Protein AF-A0AAW1T0Q8-F1 (afdb_monomer_lite)

Structure (mmCIF, N/CA/C/O backbone):
data_AF-A0AAW1T0Q8-F1
#
_entry.id   AF-A0AAW1T0Q8-F1
#
loop_
_atom_site.group_PDB
_atom_site.id
_atom_site.type_symbol
_atom_site.label_atom_id
_atom_site.label_alt_id
_atom_site.label_comp_id
_atom_site.label_asym_id
_atom_site.label_entity_id
_atom_site.label_seq_id
_atom_site.pdbx_PDB_ins_code
_atom_site.Cartn_x
_atom_site.Cartn_y
_atom_site.Cartn_z
_atom_site.occupancy
_atom_site.B_iso_or_equiv
_atom_site.auth_seq_id
_atom_site.auth_comp_id
_atom_site.auth_asym_id
_atom_site.auth_atom_id
_atom_site.pdbx_PDB_model_num
ATOM 1 N N . MET A 1 1 ? 5.506 -13.054 -18.658 1.00 41.44 1 MET A N 1
ATOM 2 C CA . MET A 1 1 ? 6.146 -13.106 -17.328 1.00 41.44 1 MET A CA 1
ATOM 3 C C . MET A 1 1 ? 6.647 -11.706 -17.011 1.00 41.44 1 MET A C 1
ATOM 5 O O . MET A 1 1 ? 7.479 -11.206 -17.755 1.00 41.44 1 MET A O 1
ATOM 9 N N . ALA A 1 2 ? 6.050 -11.010 -16.040 1.00 44.81 2 ALA A N 1
ATOM 10 C CA . ALA A 1 2 ? 6.467 -9.646 -15.707 1.00 44.81 2 ALA A CA 1
ATOM 11 C C . ALA A 1 2 ? 7.843 -9.712 -15.031 1.00 44.81 2 ALA A C 1
ATOM 13 O O . ALA A 1 2 ? 7.981 -10.401 -14.025 1.00 44.81 2 ALA A O 1
ATOM 14 N N . GLY A 1 3 ? 8.846 -9.066 -15.630 1.00 44.62 3 GLY A N 1
ATOM 15 C CA . GLY A 1 3 ? 10.228 -9.109 -15.163 1.00 44.62 3 GLY A CA 1
ATOM 16 C C . GLY A 1 3 ? 10.326 -8.711 -13.695 1.00 44.62 3 GLY A C 1
ATOM 17 O O . GLY A 1 3 ? 9.919 -7.613 -13.316 1.00 44.62 3 GLY A O 1
ATOM 18 N N . ALA A 1 4 ? 10.844 -9.621 -12.876 1.00 52.88 4 ALA A N 1
ATOM 19 C CA . ALA A 1 4 ? 11.351 -9.276 -11.563 1.00 52.88 4 ALA A CA 1
ATOM 20 C C . ALA A 1 4 ? 12.599 -8.414 -11.794 1.00 52.88 4 ALA A C 1
ATOM 22 O O . ALA A 1 4 ? 13.683 -8.936 -12.047 1.00 52.88 4 ALA A O 1
ATOM 23 N N . GLU A 1 5 ? 12.432 -7.090 -11.816 1.00 58.66 5 GLU A N 1
ATOM 24 C CA . GLU A 1 5 ? 13.576 -6.187 -11.707 1.00 58.66 5 GLU A CA 1
ATOM 25 C C . GLU A 1 5 ? 14.334 -6.540 -10.424 1.00 58.66 5 GLU A C 1
ATOM 27 O O . GLU A 1 5 ? 13.727 -6.792 -9.379 1.00 58.66 5 GLU A O 1
ATOM 32 N N . ALA A 1 6 ? 15.664 -6.570 -10.511 1.00 65.62 6 ALA A N 1
ATOM 33 C CA . ALA A 1 6 ? 16.511 -6.745 -9.345 1.00 65.62 6 ALA A CA 1
ATOM 34 C C . ALA A 1 6 ? 16.171 -5.652 -8.323 1.00 65.62 6 ALA A C 1
ATOM 36 O O . ALA A 1 6 ? 16.273 -4.454 -8.606 1.00 65.62 6 ALA A O 1
ATOM 37 N N . VAL A 1 7 ? 15.713 -6.072 -7.145 1.00 71.31 7 VAL A N 1
ATOM 38 C CA . VAL A 1 7 ? 15.325 -5.154 -6.078 1.00 71.31 7 VAL A CA 1
ATOM 39 C C . VAL A 1 7 ? 16.569 -4.389 -5.631 1.00 71.31 7 VAL A C 1
ATOM 41 O O . VAL A 1 7 ? 17.629 -4.979 -5.429 1.00 71.31 7 VAL A O 1
ATOM 44 N N . ASN A 1 8 ? 16.467 -3.065 -5.524 1.00 79.75 8 ASN A N 1
ATOM 45 C CA . ASN A 1 8 ? 17.615 -2.233 -5.176 1.00 79.75 8 ASN A CA 1
ATOM 46 C C . ASN A 1 8 ? 18.122 -2.603 -3.766 1.00 79.75 8 ASN A C 1
ATOM 48 O O . ASN A 1 8 ? 17.305 -2.620 -2.847 1.00 79.75 8 ASN A O 1
ATOM 52 N N . PRO A 1 9 ? 19.435 -2.802 -3.549 1.00 80.94 9 PRO A N 1
ATOM 53 C CA . PRO A 1 9 ? 19.995 -3.078 -2.221 1.00 80.94 9 PRO A CA 1
ATOM 54 C C . PRO A 1 9 ? 19.676 -2.019 -1.152 1.00 80.94 9 PRO A C 1
ATOM 56 O O . PRO A 1 9 ? 19.762 -2.298 0.036 1.00 80.94 9 PRO A O 1
ATOM 59 N N . LYS A 1 10 ? 19.308 -0.795 -1.559 1.00 83.69 10 LYS A N 1
ATOM 60 C CA . LYS A 1 10 ? 18.873 0.292 -0.664 1.00 83.69 10 LYS A CA 1
ATOM 61 C C . LYS A 1 10 ? 17.394 0.210 -0.256 1.00 83.69 10 LYS A C 1
ATOM 63 O O . LYS A 1 10 ? 16.943 1.039 0.527 1.00 83.69 10 LYS A O 1
ATOM 68 N N . ALA A 1 11 ? 16.621 -0.718 -0.820 1.00 84.06 11 ALA A N 1
ATOM 69 C CA . ALA A 1 11 ? 15.206 -0.887 -0.513 1.00 84.06 11 ALA A CA 1
ATOM 70 C C . ALA A 1 11 ? 15.045 -1.717 0.770 1.00 84.06 11 ALA A C 1
ATOM 72 O O . ALA A 1 11 ? 14.994 -2.943 0.722 1.00 84.06 11 ALA A O 1
ATOM 73 N N . TYR A 1 12 ? 14.969 -1.035 1.912 1.00 81.62 12 TYR A N 1
ATOM 74 C CA . TYR A 1 12 ? 14.740 -1.646 3.220 1.00 81.62 12 TYR A CA 1
ATOM 75 C C . TYR A 1 12 ? 13.681 -0.850 3.993 1.00 81.62 12 TYR A C 1
ATOM 77 O O . TYR A 1 12 ? 13.777 0.379 4.001 1.00 81.62 12 TYR A O 1
ATOM 85 N N . PRO A 1 13 ? 12.692 -1.498 4.635 1.00 90.44 13 PRO A N 1
ATOM 86 C CA . PRO A 1 13 ? 12.422 -2.939 4.649 1.00 90.44 13 PRO A CA 1
ATOM 87 C C . PRO A 1 13 ? 11.719 -3.400 3.361 1.00 90.44 13 PRO A C 1
ATOM 89 O O . PRO A 1 13 ? 10.918 -2.664 2.778 1.00 90.44 13 PRO A O 1
ATOM 92 N N . LEU A 1 14 ? 12.006 -4.624 2.912 1.00 88.00 14 LEU A N 1
ATOM 93 C CA . LEU A 1 14 ? 11.386 -5.227 1.729 1.00 88.00 14 LEU A CA 1
ATOM 94 C C . LEU A 1 14 ? 10.285 -6.208 2.148 1.00 88.00 14 LEU A C 1
ATOM 96 O O . LEU A 1 14 ? 10.521 -7.077 2.985 1.00 88.00 14 LEU A O 1
ATOM 100 N N . ALA A 1 15 ? 9.098 -6.092 1.552 1.00 88.88 15 ALA A N 1
ATOM 101 C CA . ALA A 1 15 ? 8.020 -7.051 1.771 1.00 88.88 15 ALA A CA 1
ATOM 102 C C . ALA A 1 15 ? 8.337 -8.404 1.114 1.00 88.88 15 ALA A C 1
ATOM 104 O O . ALA A 1 15 ? 8.807 -8.459 -0.026 1.00 88.88 15 ALA A O 1
ATOM 105 N N . ASP A 1 16 ? 8.012 -9.500 1.802 1.00 90.12 16 ASP A N 1
ATOM 106 C CA . ASP A 1 16 ? 8.027 -10.834 1.202 1.00 90.12 16 ASP A CA 1
ATOM 107 C C . ASP A 1 16 ? 6.923 -10.974 0.130 1.00 90.12 16 ASP A C 1
ATOM 109 O O . ASP A 1 16 ? 6.121 -10.063 -0.106 1.00 90.12 16 ASP A O 1
ATOM 113 N N . ALA A 1 17 ? 6.877 -12.111 -0.566 1.00 87.88 17 ALA A N 1
ATOM 114 C CA . ALA A 1 17 ? 5.910 -12.319 -1.644 1.00 87.88 17 ALA A CA 1
ATOM 115 C C . ALA A 1 17 ? 4.450 -12.306 -1.149 1.00 87.88 17 ALA A C 1
ATOM 117 O O . ALA A 1 17 ? 3.568 -11.806 -1.848 1.00 87.88 17 ALA A O 1
ATOM 118 N N . GLN A 1 18 ? 4.191 -12.838 0.050 1.00 90.00 18 GLN A N 1
ATOM 119 C CA . GLN A 1 18 ? 2.844 -12.916 0.619 1.00 90.00 18 GLN A CA 1
ATOM 120 C C . GLN A 1 18 ? 2.354 -11.535 1.058 1.00 90.00 18 GLN A C 1
ATOM 122 O O . GLN A 1 18 ? 1.303 -11.079 0.612 1.00 90.00 18 GLN A O 1
ATOM 127 N N . LEU A 1 19 ? 3.153 -10.829 1.857 1.00 90.25 19 LEU A N 1
ATOM 128 C CA . LEU A 1 19 ? 2.886 -9.471 2.302 1.00 90.25 19 LEU A CA 1
ATOM 129 C C . LEU A 1 19 ? 2.784 -8.516 1.115 1.00 90.25 19 LEU A C 1
ATOM 131 O O . LEU A 1 19 ? 1.883 -7.689 1.099 1.00 90.25 19 LEU A O 1
ATOM 135 N N . SER A 1 20 ? 3.636 -8.656 0.095 1.00 91.44 20 SER A N 1
ATOM 136 C CA . SER A 1 20 ? 3.542 -7.858 -1.135 1.00 91.44 20 SER A CA 1
ATOM 137 C C . SER A 1 20 ? 2.176 -7.994 -1.805 1.00 91.44 20 SER A C 1
ATOM 139 O O . SER A 1 20 ? 1.580 -6.987 -2.182 1.00 91.44 20 SER A O 1
ATOM 141 N N . ASN A 1 21 ? 1.650 -9.216 -1.931 1.00 91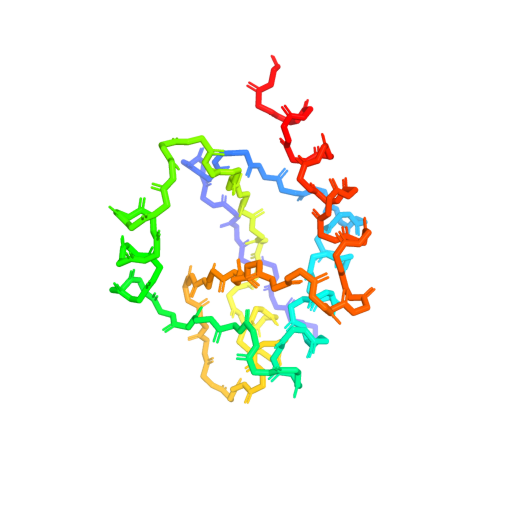.94 21 ASN A N 1
ATOM 142 C CA . ASN A 1 21 ? 0.326 -9.434 -2.513 1.00 91.94 21 ASN A CA 1
ATOM 143 C C . ASN A 1 21 ? -0.778 -8.817 -1.644 1.00 91.94 21 ASN A C 1
ATOM 145 O O . ASN A 1 21 ? -1.645 -8.124 -2.172 1.00 91.94 21 ASN A O 1
ATOM 149 N N . THR A 1 22 ? -0.700 -8.988 -0.323 1.00 92.50 22 THR A N 1
ATOM 150 C CA . THR A 1 22 ? -1.637 -8.376 0.633 1.00 92.50 22 THR A CA 1
ATOM 151 C C . THR A 1 22 ? -1.606 -6.846 0.570 1.00 92.50 22 THR A C 1
ATOM 153 O O . THR A 1 22 ? -2.653 -6.202 0.561 1.00 92.50 22 THR A O 1
ATOM 156 N N . ILE A 1 23 ? -0.415 -6.244 0.472 1.00 92.56 23 ILE A N 1
ATOM 157 C CA . ILE A 1 23 ? -0.234 -4.796 0.307 1.00 92.56 23 ILE A CA 1
ATOM 158 C C . ILE A 1 23 ? -0.913 -4.328 -0.983 1.00 92.56 23 ILE A C 1
ATOM 160 O O . ILE A 1 23 ? -1.665 -3.356 -0.962 1.00 92.56 23 ILE A O 1
ATOM 164 N N . LEU A 1 24 ? -0.661 -5.006 -2.106 1.00 93.19 24 LEU A N 1
ATOM 165 C CA . LEU A 1 24 ? -1.236 -4.633 -3.399 1.00 93.19 24 LEU A CA 1
ATOM 166 C C . LEU A 1 24 ? -2.766 -4.739 -3.403 1.00 93.19 24 LEU A C 1
ATOM 168 O O . LEU A 1 24 ? -3.425 -3.863 -3.960 1.00 93.19 24 LEU A O 1
ATOM 172 N N . ASP A 1 25 ? -3.328 -5.757 -2.753 1.00 93.31 25 ASP A N 1
ATOM 173 C CA . ASP A 1 25 ? -4.778 -5.921 -2.634 1.00 93.31 25 ASP A CA 1
ATOM 174 C C . ASP A 1 25 ? -5.416 -4.793 -1.804 1.00 93.31 25 ASP A C 1
ATOM 176 O O . ASP A 1 25 ? -6.354 -4.133 -2.255 1.00 93.31 25 ASP A O 1
ATOM 180 N N . ILE A 1 26 ? -4.837 -4.459 -0.645 1.00 91.94 26 ILE A N 1
ATOM 181 C CA . ILE A 1 26 ? -5.314 -3.340 0.184 1.00 91.94 26 ILE A CA 1
ATOM 182 C C . ILE A 1 26 ? -5.186 -2.006 -0.557 1.00 91.94 26 ILE A C 1
ATOM 184 O O . ILE A 1 26 ? -6.083 -1.170 -0.471 1.00 91.94 26 ILE A O 1
ATOM 188 N N . ILE A 1 27 ? -4.104 -1.786 -1.309 1.00 93.56 27 ILE A N 1
ATOM 189 C CA . ILE A 1 27 ? -3.931 -0.574 -2.126 1.00 93.56 27 ILE A CA 1
ATOM 190 C C . ILE A 1 27 ? -5.028 -0.479 -3.189 1.00 93.56 27 ILE A C 1
ATOM 192 O O . ILE A 1 27 ? -5.585 0.602 -3.394 1.00 93.56 27 ILE A O 1
ATOM 196 N N . GLN A 1 28 ? -5.370 -1.599 -3.825 1.00 93.00 28 GLN A N 1
ATOM 197 C CA . GLN A 1 28 ? -6.448 -1.663 -4.806 1.00 93.00 28 GLN A CA 1
ATOM 198 C C . GLN A 1 28 ? -7.807 -1.340 -4.190 1.00 93.00 28 GLN A C 1
ATOM 200 O O . GLN A 1 28 ? -8.575 -0.563 -4.766 1.00 93.00 28 GLN A O 1
ATOM 205 N N . GLN A 1 29 ? -8.088 -1.869 -3.002 1.00 92.25 29 GLN A N 1
ATOM 206 C CA . GLN A 1 29 ? -9.302 -1.538 -2.264 1.00 92.25 29 GLN A CA 1
ATOM 207 C C . GLN A 1 29 ? -9.303 -0.057 -1.854 1.00 92.25 29 GLN A C 1
ATOM 209 O O . GLN A 1 29 ? -10.249 0.669 -2.158 1.00 92.25 29 GLN A O 1
ATOM 214 N N . ALA A 1 30 ? -8.218 0.446 -1.260 1.00 91.81 30 ALA A N 1
ATOM 215 C CA . ALA A 1 30 ? -8.079 1.843 -0.848 1.00 91.81 30 ALA A CA 1
ATOM 216 C C . ALA A 1 30 ? -8.224 2.827 -2.022 1.00 91.81 30 ALA A C 1
ATOM 218 O O . ALA A 1 30 ? -8.780 3.915 -1.847 1.00 91.81 30 ALA A O 1
ATOM 219 N N . ALA A 1 31 ? -7.779 2.449 -3.225 1.00 91.25 31 ALA A N 1
ATOM 220 C CA . ALA A 1 31 ? -8.002 3.224 -4.441 1.00 91.25 31 ALA A CA 1
ATOM 221 C C . ALA A 1 31 ? -9.501 3.381 -4.751 1.00 91.25 31 ALA A C 1
ATOM 223 O O . ALA A 1 31 ? -9.940 4.489 -5.065 1.00 91.25 31 ALA A O 1
ATOM 224 N N . ASN A 1 32 ? -10.289 2.312 -4.598 1.00 90.44 32 ASN A N 1
ATOM 225 C CA . ASN A 1 32 ? -11.739 2.327 -4.818 1.00 90.44 32 ASN A CA 1
ATOM 226 C C . ASN A 1 32 ? -12.468 3.194 -3.778 1.00 90.44 32 ASN A C 1
ATOM 228 O O . ASN A 1 32 ? -13.366 3.957 -4.131 1.00 90.44 32 ASN A O 1
ATOM 232 N N . TYR A 1 33 ? -12.026 3.159 -2.516 1.00 88.88 33 TYR A N 1
ATOM 233 C CA . TYR A 1 33 ? -12.556 4.014 -1.443 1.00 88.88 33 TYR A CA 1
ATOM 234 C C . TYR A 1 33 ? -12.040 5.462 -1.485 1.00 88.88 33 TYR A C 1
ATOM 236 O O . TYR A 1 33 ? -12.378 6.260 -0.613 1.00 88.88 33 TYR A O 1
ATOM 244 N N . LYS A 1 34 ? -11.224 5.831 -2.485 1.00 88.50 34 LYS A N 1
ATOM 245 C CA . LYS A 1 34 ? -10.580 7.154 -2.603 1.00 88.50 34 LYS A CA 1
ATOM 246 C C . LYS A 1 34 ? -9.726 7.529 -1.379 1.00 88.50 34 LYS A C 1
ATOM 248 O O . LYS A 1 34 ? -9.541 8.706 -1.081 1.00 88.50 34 LYS A O 1
ATOM 253 N N . GLN A 1 35 ? -9.160 6.528 -0.707 1.00 89.50 35 GLN A N 1
ATOM 254 C CA . GLN A 1 35 ? -8.276 6.660 0.458 1.00 89.50 35 GLN A CA 1
ATOM 255 C C . GLN A 1 35 ? -6.794 6.477 0.099 1.00 89.50 35 GLN A C 1
ATOM 257 O O . GLN A 1 35 ? -5.979 6.094 0.937 1.00 89.50 35 GLN A O 1
ATOM 262 N N . LEU A 1 36 ? -6.436 6.712 -1.163 1.00 90.50 36 LEU A N 1
ATOM 263 C CA . LEU A 1 36 ? -5.087 6.511 -1.675 1.00 90.50 36 LEU A CA 1
ATOM 264 C C . LEU A 1 36 ? -4.559 7.794 -2.316 1.00 90.50 36 LEU A C 1
ATOM 266 O O . LEU A 1 36 ? -5.193 8.382 -3.194 1.00 90.50 36 LEU A O 1
ATOM 270 N N . ARG A 1 37 ? -3.353 8.188 -1.919 1.00 89.50 37 ARG A N 1
ATOM 271 C CA . ARG A 1 37 ? -2.571 9.282 -2.500 1.00 89.50 37 ARG A CA 1
ATOM 272 C C . ARG A 1 37 ? -1.442 8.673 -3.326 1.00 89.50 37 ARG A C 1
ATOM 274 O O . ARG A 1 37 ? -0.747 7.773 -2.865 1.00 89.50 37 ARG A O 1
ATOM 281 N N . LYS A 1 38 ? -1.282 9.125 -4.570 1.00 88.00 38 LYS A N 1
ATOM 282 C CA . LYS A 1 38 ? -0.376 8.515 -5.559 1.00 88.00 38 LYS A CA 1
ATOM 283 C C . LYS A 1 38 ? 0.749 9.494 -5.886 1.00 88.00 38 LYS A C 1
ATOM 285 O O . LYS A 1 38 ? 0.477 10.655 -6.182 1.00 88.00 38 LYS A O 1
ATOM 290 N N . GLY A 1 39 ? 1.988 9.012 -5.896 1.00 84.19 39 GLY A N 1
ATOM 291 C CA . GLY A 1 39 ? 3.174 9.792 -6.246 1.00 84.19 39 GLY A CA 1
ATOM 292 C C . GLY A 1 39 ? 3.935 10.351 -5.043 1.00 84.19 39 GLY A C 1
ATOM 293 O O . GLY A 1 39 ? 3.387 10.541 -3.958 1.00 84.19 39 GLY A O 1
ATOM 294 N N . ALA A 1 40 ? 5.221 10.641 -5.265 1.00 80.19 40 ALA A N 1
ATOM 295 C CA . ALA A 1 40 ? 6.163 11.036 -4.216 1.00 80.19 40 ALA A CA 1
ATOM 296 C C . ALA A 1 40 ? 5.737 12.305 -3.477 1.00 80.19 40 ALA A C 1
ATOM 298 O O . ALA A 1 40 ? 5.675 12.294 -2.254 1.00 80.19 40 ALA A O 1
ATOM 299 N N . ASN A 1 41 ? 5.350 13.355 -4.203 1.00 84.31 41 ASN A N 1
ATOM 300 C CA . ASN A 1 41 ? 4.971 14.631 -3.592 1.00 84.31 41 ASN A CA 1
ATOM 301 C C . ASN A 1 41 ? 3.736 14.505 -2.690 1.00 84.31 41 ASN A C 1
ATOM 303 O O . ASN A 1 41 ? 3.683 15.110 -1.622 1.00 84.31 41 ASN A O 1
ATOM 307 N N . GLU A 1 42 ? 2.744 13.711 -3.101 1.00 82.00 42 GLU A N 1
ATOM 308 C CA . GLU A 1 42 ? 1.538 13.491 -2.301 1.00 82.00 42 GLU A CA 1
ATOM 309 C C . GLU A 1 42 ? 1.833 12.613 -1.078 1.00 82.00 42 GLU A C 1
ATOM 311 O O . GLU A 1 42 ? 1.335 12.907 0.008 1.00 82.00 42 GLU A O 1
ATOM 316 N N . ALA A 1 43 ? 2.701 11.603 -1.223 1.00 80.75 43 ALA A N 1
ATOM 317 C CA . ALA A 1 43 ? 3.174 10.796 -0.102 1.00 80.75 43 ALA A CA 1
ATOM 318 C C . ALA A 1 43 ? 3.925 11.652 0.935 1.00 80.75 43 ALA A C 1
ATOM 320 O O . ALA A 1 43 ? 3.630 11.578 2.128 1.00 80.75 43 ALA A O 1
ATOM 321 N N . THR A 1 44 ? 4.823 12.540 0.500 1.00 79.56 44 THR A N 1
ATOM 322 C CA . THR A 1 44 ? 5.533 13.465 1.399 1.00 79.56 44 THR A CA 1
ATOM 323 C C . THR A 1 44 ? 4.573 14.409 2.120 1.00 79.56 44 THR A C 1
ATOM 325 O O . THR A 1 44 ? 4.717 14.626 3.319 1.00 79.56 44 THR A O 1
ATOM 328 N N . LYS A 1 45 ? 3.544 14.929 1.438 1.00 80.00 45 LYS A N 1
ATOM 329 C CA . LYS A 1 45 ? 2.523 15.767 2.090 1.00 80.00 4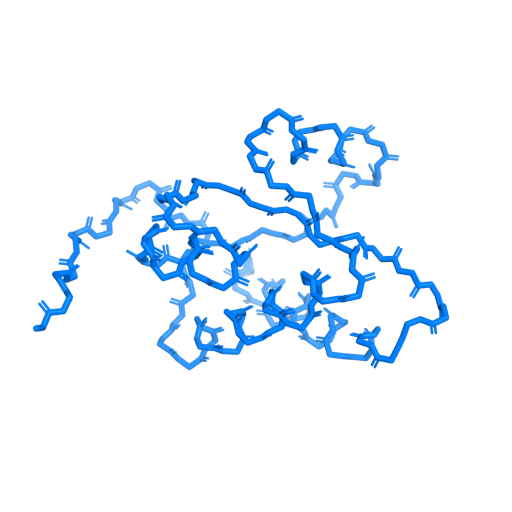5 LYS A CA 1
ATOM 330 C C . LYS A 1 45 ? 1.758 15.016 3.174 1.00 80.00 45 LYS A C 1
ATOM 332 O O . LYS A 1 45 ? 1.495 15.599 4.219 1.00 80.00 45 LYS A O 1
ATOM 337 N N . THR A 1 46 ? 1.396 13.751 2.939 1.00 75.44 46 THR A N 1
ATOM 338 C CA . THR A 1 46 ? 0.729 12.941 3.970 1.00 75.44 46 THR A CA 1
ATOM 339 C C . THR A 1 46 ? 1.641 12.675 5.160 1.00 75.44 46 THR A C 1
ATOM 341 O O . THR A 1 46 ? 1.204 12.827 6.291 1.00 75.44 46 THR A O 1
ATOM 344 N N . LEU A 1 47 ? 2.919 12.378 4.917 1.00 76.69 47 LEU A N 1
ATOM 345 C CA . LEU A 1 47 ? 3.901 12.139 5.978 1.00 76.69 47 LEU A CA 1
ATOM 346 C C . LEU A 1 47 ? 4.187 13.395 6.811 1.00 76.69 47 LEU A C 1
ATOM 348 O O . LEU A 1 47 ? 4.403 13.288 8.006 1.00 76.69 47 LEU A O 1
ATOM 352 N N . ASN A 1 48 ? 4.174 14.580 6.195 1.00 74.62 48 ASN A N 1
ATOM 353 C CA . ASN A 1 48 ? 4.376 15.843 6.910 1.00 74.62 48 ASN A CA 1
ATOM 354 C C . ASN A 1 48 ? 3.148 16.288 7.717 1.00 74.62 48 ASN A C 1
ATOM 356 O O . ASN A 1 48 ? 3.279 17.151 8.583 1.00 74.62 48 ASN A O 1
ATOM 360 N N . ARG A 1 49 ? 1.956 15.784 7.374 1.00 63.16 49 ARG A N 1
ATOM 361 C CA . ARG A 1 49 ? 0.693 16.150 8.027 1.00 63.16 49 ARG A CA 1
ATOM 362 C C . ARG A 1 49 ? 0.334 15.202 9.172 1.00 63.16 49 ARG A C 1
ATOM 364 O O . ARG A 1 49 ? -0.298 15.643 10.123 1.00 63.16 49 ARG A O 1
ATOM 371 N N . GLU A 1 50 ? 0.737 13.941 9.058 1.00 61.56 50 GLU A N 1
ATOM 372 C CA . GLU A 1 50 ? 0.569 12.900 10.072 1.00 61.56 50 GLU A CA 1
ATOM 373 C C . GLU A 1 50 ? 1.819 12.801 10.975 1.00 61.56 50 GLU A C 1
ATOM 375 O O . GLU A 1 50 ? 2.859 13.401 10.702 1.00 61.56 50 GLU A O 1
ATOM 380 N N . ASP A 1 51 ? 1.726 12.042 12.067 1.00 60.12 51 ASP A N 1
ATOM 381 C CA . ASP A 1 51 ? 2.839 11.783 12.988 1.00 60.12 51 ASP A CA 1
ATOM 382 C C . ASP A 1 51 ? 4.060 11.152 12.296 1.00 60.12 51 ASP A C 1
ATOM 384 O O . ASP A 1 51 ? 3.925 10.350 11.375 1.00 60.12 51 ASP A O 1
ATOM 388 N N . LYS A 1 52 ? 5.273 11.411 12.808 1.00 62.12 52 LYS A N 1
ATOM 389 C CA . LYS A 1 52 ? 6.547 10.903 12.243 1.00 62.12 52 LYS A CA 1
ATOM 390 C C . LYS A 1 52 ? 6.696 9.370 12.259 1.00 62.12 52 LYS A C 1
ATOM 392 O O . LYS A 1 52 ? 7.704 8.857 11.782 1.00 62.12 52 LYS A O 1
ATOM 397 N N . ASN A 1 53 ? 5.719 8.642 12.795 1.00 73.06 53 ASN A N 1
ATOM 398 C CA . ASN A 1 53 ? 5.726 7.189 12.938 1.00 73.06 53 ASN A CA 1
ATOM 399 C C . ASN A 1 53 ? 4.778 6.503 11.933 1.00 73.06 53 ASN A C 1
ATOM 401 O O . ASN A 1 53 ? 3.897 5.715 12.300 1.00 73.06 53 ASN A O 1
ATOM 405 N N . VAL A 1 54 ? 4.916 6.862 10.652 1.00 82.88 54 VAL A N 1
ATOM 406 C CA . VAL A 1 54 ? 4.203 6.194 9.558 1.00 82.88 54 VAL A CA 1
ATOM 407 C C . VAL A 1 54 ? 5.046 5.013 9.066 1.00 82.88 54 VAL A C 1
ATOM 409 O O . VAL A 1 54 ? 6.163 5.227 8.589 1.00 82.88 54 VAL A O 1
ATOM 412 N N . PRO A 1 55 ? 4.534 3.772 9.147 1.00 87.25 55 PRO A N 1
ATOM 413 C CA . PRO A 1 55 ? 5.242 2.603 8.641 1.00 87.25 55 PRO A CA 1
ATOM 414 C C . PRO A 1 55 ? 5.408 2.697 7.121 1.00 87.25 55 PRO A C 1
ATOM 416 O O . PRO A 1 55 ? 4.494 3.111 6.403 1.00 87.25 55 PRO A O 1
ATOM 419 N N . TYR A 1 56 ? 6.561 2.268 6.618 1.00 89.06 56 TYR A N 1
ATOM 420 C CA . TYR A 1 56 ? 6.842 2.197 5.189 1.00 89.06 56 TYR A CA 1
ATOM 421 C C . TYR A 1 56 ? 7.468 0.849 4.844 1.00 89.06 56 TYR A C 1
ATOM 423 O O . TYR A 1 56 ? 8.145 0.231 5.661 1.00 89.06 56 TYR A O 1
ATOM 431 N N . VAL A 1 57 ? 7.226 0.390 3.620 1.00 91.50 57 VAL A N 1
ATOM 432 C CA . VAL A 1 57 ? 7.750 -0.876 3.110 1.00 91.50 57 VAL A CA 1
ATOM 433 C C . VAL A 1 57 ? 7.933 -0.781 1.603 1.00 91.50 57 VAL A C 1
ATOM 435 O O . VAL A 1 57 ? 7.160 -0.115 0.909 1.00 91.50 57 VAL A O 1
ATOM 438 N N . PHE A 1 58 ? 8.965 -1.440 1.091 1.00 90.94 58 PHE A N 1
ATOM 439 C CA . PHE A 1 58 ? 9.218 -1.539 -0.338 1.00 90.94 58 PHE A CA 1
ATOM 440 C C . PHE A 1 58 ? 8.544 -2.782 -0.922 1.00 90.94 58 PHE A C 1
ATOM 442 O O . PHE A 1 58 ? 8.523 -3.849 -0.312 1.00 90.94 58 PHE A O 1
ATOM 449 N N . VAL A 1 59 ? 8.021 -2.634 -2.137 1.00 89.69 59 VAL A N 1
ATOM 450 C CA . VAL A 1 59 ? 7.458 -3.719 -2.953 1.00 89.69 59 VAL A CA 1
ATOM 451 C C . VAL A 1 59 ? 8.338 -3.896 -4.194 1.00 89.69 59 VAL A C 1
ATOM 453 O O . VAL A 1 59 ? 8.782 -2.898 -4.769 1.00 89.69 59 VAL A O 1
ATOM 456 N N . PRO A 1 60 ? 8.581 -5.133 -4.660 1.00 87.25 60 PRO A N 1
ATOM 457 C CA . PRO A 1 60 ? 9.565 -5.403 -5.709 1.00 87.25 60 PRO A CA 1
ATOM 458 C C . PRO A 1 60 ? 9.152 -4.917 -7.111 1.00 87.25 60 PRO A C 1
ATOM 460 O O . PRO A 1 60 ? 9.993 -4.867 -8.002 1.00 87.25 60 PRO A O 1
ATOM 463 N N . SER A 1 61 ? 7.884 -4.546 -7.347 1.00 88.38 61 SER A N 1
ATOM 464 C CA . SER A 1 61 ? 7.397 -4.166 -8.684 1.00 88.38 61 SER A CA 1
ATOM 465 C C . SER A 1 61 ? 6.610 -2.853 -8.710 1.00 88.38 61 SER A C 1
ATOM 467 O O . SER A 1 61 ? 5.471 -2.771 -8.244 1.00 88.38 61 SER A O 1
ATOM 469 N N . LYS A 1 62 ? 7.174 -1.843 -9.388 1.00 87.94 62 LYS A N 1
ATOM 470 C CA . LYS A 1 62 ? 6.524 -0.542 -9.662 1.00 87.94 62 LYS A CA 1
ATOM 471 C C . LYS A 1 62 ? 5.315 -0.669 -10.595 1.00 87.94 62 LYS A C 1
ATOM 473 O O . LYS A 1 62 ? 4.353 0.092 -10.495 1.00 87.94 62 LYS A O 1
ATOM 478 N N . ALA A 1 63 ? 5.361 -1.630 -11.520 1.00 88.75 63 ALA A N 1
ATOM 479 C 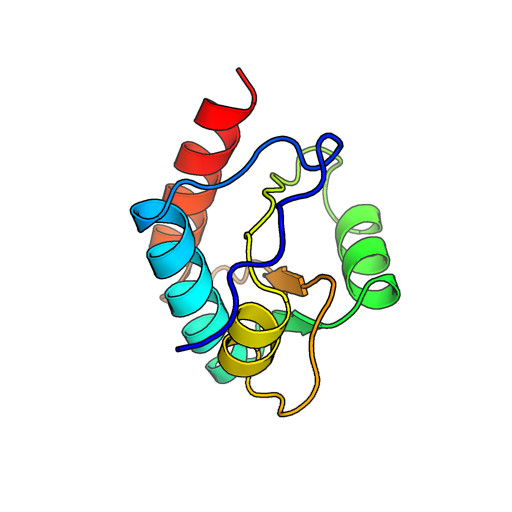CA . ALA A 1 63 ? 4.267 -1.896 -12.449 1.00 88.75 63 ALA A CA 1
ATOM 480 C C . ALA A 1 63 ? 3.066 -2.530 -11.733 1.00 88.75 63 ALA A C 1
ATOM 482 O O . ALA A 1 63 ? 1.927 -2.150 -11.998 1.00 88.75 63 ALA A O 1
ATOM 483 N N . ALA A 1 64 ? 3.313 -3.467 -10.808 1.00 90.44 64 ALA A N 1
ATOM 484 C CA . ALA A 1 64 ? 2.257 -4.039 -9.977 1.00 90.44 64 ALA A CA 1
ATOM 485 C C . ALA A 1 64 ? 1.619 -2.976 -9.076 1.00 90.44 64 ALA A C 1
ATOM 487 O O . ALA A 1 64 ? 0.394 -2.896 -9.011 1.00 90.44 64 ALA A O 1
ATOM 488 N N . LEU A 1 65 ? 2.441 -2.104 -8.482 1.00 90.69 65 LEU A N 1
ATOM 489 C CA . LEU A 1 65 ? 1.959 -0.982 -7.682 1.00 90.69 65 LEU A CA 1
ATOM 490 C C . LEU A 1 65 ? 1.080 -0.023 -8.498 1.00 90.69 65 LEU A C 1
ATOM 492 O O . LEU A 1 65 ? 0.011 0.367 -8.036 1.00 90.69 65 LEU A O 1
ATOM 496 N N . GLY A 1 66 ? 1.481 0.315 -9.729 1.00 92.12 66 GLY A N 1
ATOM 497 C CA . GLY A 1 66 ? 0.672 1.143 -10.630 1.00 92.12 66 GLY A CA 1
ATOM 498 C C . GLY A 1 66 ? -0.702 0.535 -10.915 1.00 92.12 66 GLY A C 1
ATOM 499 O O . GLY A 1 66 ? -1.720 1.208 -10.744 1.00 92.12 66 GLY A O 1
ATOM 500 N N . ARG A 1 67 ? -0.742 -0.762 -11.245 1.00 91.88 67 ARG A N 1
ATOM 501 C CA . ARG A 1 67 ? -2.005 -1.483 -11.462 1.00 91.88 67 ARG A CA 1
ATOM 502 C C . ARG A 1 67 ? -2.898 -1.467 -10.222 1.00 91.88 67 ARG A C 1
ATOM 504 O O . ARG A 1 67 ? -4.054 -1.091 -10.356 1.00 91.88 67 ARG A O 1
ATOM 511 N N . ALA A 1 68 ? -2.349 -1.771 -9.042 1.00 91.75 68 ALA A N 1
ATOM 512 C CA . ALA A 1 68 ? -3.079 -1.717 -7.771 1.00 91.75 68 ALA A CA 1
ATOM 513 C C . ALA A 1 68 ? -3.600 -0.305 -7.456 1.00 91.75 68 ALA A C 1
ATOM 515 O O . ALA A 1 68 ? -4.693 -0.122 -6.944 1.00 91.75 68 ALA A O 1
ATOM 516 N N . CYS A 1 69 ? -2.858 0.739 -7.824 1.00 92.06 69 CYS A N 1
ATOM 517 C CA . CYS A 1 69 ? -3.319 2.120 -7.691 1.00 92.06 69 CYS A CA 1
ATOM 518 C C . CYS A 1 69 ? -4.426 2.501 -8.702 1.00 92.06 69 CYS A C 1
ATOM 520 O O . CYS A 1 69 ? -4.869 3.658 -8.706 1.00 92.06 69 CYS A O 1
ATOM 522 N N . GLY A 1 70 ? -4.840 1.590 -9.590 1.00 90.25 70 GLY A N 1
ATOM 523 C CA . GLY A 1 70 ? -5.796 1.845 -10.665 1.00 90.25 70 GLY A CA 1
ATOM 524 C C . GLY A 1 70 ? -5.242 2.747 -11.770 1.00 90.25 70 GLY A C 1
ATOM 525 O O . GLY A 1 70 ? -5.990 3.533 -12.347 1.00 90.25 70 GLY A O 1
ATOM 526 N N . VAL A 1 71 ? -3.928 2.714 -12.027 1.00 89.50 71 VAL A N 1
ATOM 527 C CA . VAL A 1 71 ? -3.286 3.523 -13.074 1.00 89.50 71 VAL A CA 1
ATOM 528 C C . VAL A 1 71 ? -2.483 2.661 -14.048 1.00 89.50 71 VAL A C 1
ATOM 530 O O . VAL A 1 71 ? -1.804 1.712 -13.669 1.00 89.50 71 VAL A O 1
ATOM 533 N N . ALA A 1 72 ? -2.531 3.017 -15.334 1.00 85.75 72 ALA A N 1
ATOM 534 C CA . ALA A 1 72 ? -1.799 2.298 -16.381 1.00 85.75 72 ALA A CA 1
ATOM 535 C C . ALA A 1 72 ? -0.281 2.567 -16.355 1.00 85.75 72 ALA A C 1
ATOM 537 O O . ALA A 1 72 ? 0.500 1.800 -16.912 1.00 85.75 72 ALA A O 1
ATOM 538 N N . ARG A 1 73 ? 0.146 3.668 -15.722 1.00 87.31 73 ARG A N 1
ATOM 539 C CA . ARG A 1 73 ? 1.558 4.058 -15.614 1.00 87.31 73 ARG A CA 1
ATOM 540 C C . ARG A 1 73 ? 2.185 3.475 -14.338 1.00 87.31 73 ARG A C 1
ATOM 542 O O . ARG A 1 73 ? 1.489 3.375 -13.329 1.00 87.31 73 ARG A O 1
ATOM 549 N N . PRO A 1 74 ? 3.488 3.137 -14.340 1.00 87.19 74 PRO A N 1
ATOM 550 C CA . PRO A 1 74 ? 4.190 2.729 -13.127 1.00 87.19 74 PRO A CA 1
ATOM 551 C C . PRO A 1 74 ? 4.109 3.802 -12.036 1.00 87.19 74 PRO A C 1
ATOM 553 O O . PRO A 1 74 ? 4.240 4.995 -12.317 1.00 87.19 74 PRO A O 1
ATOM 556 N N . VAL A 1 75 ? 3.930 3.371 -10.789 1.00 89.31 75 VAL A N 1
ATOM 557 C CA . VAL A 1 75 ? 3.912 4.248 -9.611 1.00 89.31 75 VAL A CA 1
ATOM 558 C C . VAL A 1 75 ? 5.139 3.942 -8.762 1.00 89.31 75 VAL A C 1
ATOM 560 O O . VAL A 1 75 ? 5.497 2.780 -8.584 1.00 89.31 75 VAL A O 1
ATOM 563 N N . ILE A 1 76 ? 5.800 4.989 -8.264 1.00 87.81 76 ILE A N 1
ATOM 564 C CA . ILE A 1 76 ? 7.006 4.867 -7.427 1.00 87.81 76 ILE A CA 1
ATOM 565 C C . ILE A 1 76 ? 6.704 4.892 -5.928 1.00 87.81 76 ILE A C 1
ATOM 567 O O . ILE A 1 76 ? 7.486 4.373 -5.142 1.00 87.81 76 ILE A O 1
ATOM 571 N N . SER A 1 77 ? 5.587 5.501 -5.532 1.00 88.00 77 SER A N 1
ATOM 572 C CA . SER A 1 77 ? 5.148 5.576 -4.145 1.00 88.00 77 SER A CA 1
ATOM 573 C C . SER A 1 77 ? 3.659 5.889 -4.067 1.00 88.00 77 SER A C 1
AT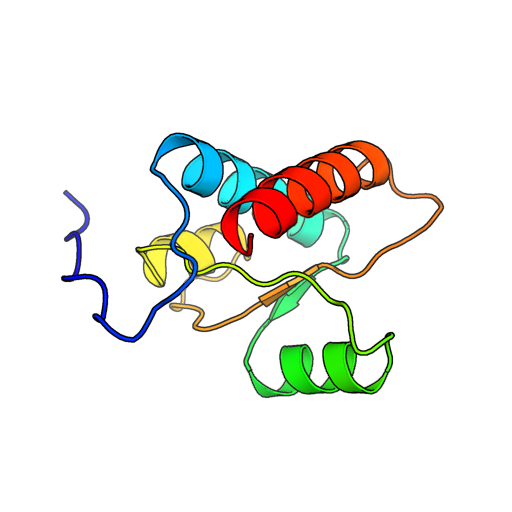OM 575 O O . SER A 1 77 ? 3.084 6.557 -4.935 1.00 88.00 77 SER A O 1
ATOM 577 N N . CYS A 1 78 ? 3.038 5.407 -3.004 1.00 91.25 78 CYS A N 1
ATOM 578 C CA . CYS A 1 78 ? 1.668 5.716 -2.645 1.00 91.25 78 CYS A CA 1
ATOM 579 C C . CYS A 1 78 ? 1.556 5.780 -1.123 1.00 91.25 78 CYS A C 1
ATOM 581 O O . CYS A 1 78 ? 2.313 5.112 -0.421 1.00 91.25 78 CYS A O 1
A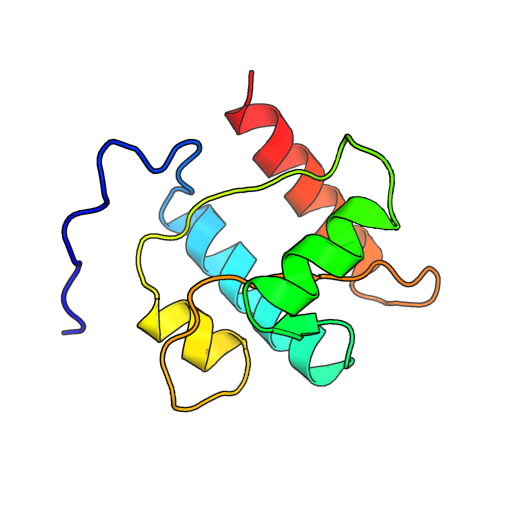TOM 583 N N . SER A 1 79 ? 0.602 6.553 -0.621 1.00 90.12 79 SER A N 1
ATOM 584 C CA . SER A 1 79 ? 0.239 6.554 0.792 1.00 90.12 79 SER A CA 1
ATOM 585 C C . SER A 1 79 ? -1.248 6.272 0.952 1.00 90.12 79 SER A C 1
ATOM 587 O O . SER A 1 79 ? -2.093 6.819 0.237 1.00 90.12 79 SER A O 1
ATOM 589 N N . VAL A 1 80 ? -1.561 5.369 1.877 1.00 89.50 80 VAL A N 1
ATOM 590 C CA . VAL A 1 80 ? -2.935 5.055 2.269 1.00 89.50 80 VAL A CA 1
ATOM 591 C C . VAL A 1 80 ? -3.304 5.985 3.416 1.00 89.50 80 VAL A C 1
ATOM 593 O O . VAL A 1 80 ? -2.623 6.013 4.437 1.00 89.50 80 VAL A O 1
ATOM 596 N N . THR A 1 81 ? -4.366 6.766 3.243 1.00 86.50 81 THR A N 1
ATOM 597 C CA . THR A 1 81 ? -4.874 7.661 4.288 1.00 86.50 81 THR A CA 1
ATOM 598 C C . THR A 1 81 ? -5.847 6.914 5.189 1.00 86.50 81 THR A C 1
ATOM 600 O O . THR A 1 81 ? -6.759 6.232 4.705 1.00 86.50 81 THR A O 1
ATOM 603 N N . THR A 1 82 ? -5.699 7.081 6.497 1.00 80.31 82 THR A N 1
ATOM 604 C CA . THR A 1 82 ? -6.624 6.537 7.490 1.00 80.31 82 THR A CA 1
ATOM 605 C C . THR A 1 82 ? -7.957 7.288 7.438 1.00 80.31 82 THR A C 1
ATOM 607 O O . THR A 1 82 ? -8.018 8.501 7.257 1.00 80.31 82 THR A O 1
ATOM 610 N N . ASN A 1 83 ? -9.057 6.548 7.550 1.00 83.81 83 ASN A N 1
ATOM 611 C CA . ASN A 1 83 ? -10.398 7.099 7.726 1.00 83.81 83 ASN A CA 1
ATOM 612 C C . ASN A 1 83 ? -11.097 6.237 8.775 1.00 83.81 83 ASN A C 1
ATOM 614 O O . ASN A 1 83 ? -11.164 5.016 8.621 1.00 83.81 83 ASN A O 1
ATOM 618 N N . GLU A 1 84 ? -11.585 6.856 9.847 1.00 78.19 84 GLU A N 1
ATOM 619 C CA . GLU A 1 84 ? -12.143 6.146 10.998 1.00 78.19 84 GLU A CA 1
ATOM 620 C C . GLU A 1 84 ? -13.423 5.372 10.678 1.00 78.19 84 GLU A C 1
ATOM 622 O O . GLU A 1 84 ? -13.666 4.343 11.303 1.00 78.19 84 GLU A O 1
ATOM 627 N N . GLY A 1 85 ? -14.186 5.811 9.672 1.00 82.25 85 GLY A N 1
ATOM 628 C CA . GLY A 1 85 ? -15.388 5.121 9.194 1.00 82.25 85 GLY A CA 1
ATOM 629 C C . GLY A 1 85 ? -15.134 4.070 8.107 1.00 82.25 85 GLY A C 1
ATOM 630 O O . GLY A 1 85 ? -16.089 3.522 7.561 1.00 82.25 85 GLY A O 1
ATOM 631 N N . SER A 1 86 ? -13.875 3.809 7.735 1.00 86.31 86 SER A N 1
ATOM 632 C CA . SER A 1 86 ? -13.560 2.871 6.652 1.00 86.31 86 SER A CA 1
ATOM 633 C C . SER A 1 86 ? -13.554 1.418 7.119 1.00 86.31 86 SER A C 1
ATOM 635 O O . SER A 1 86 ? -12.924 1.074 8.119 1.00 86.31 86 SER A O 1
ATOM 637 N N . GLN A 1 87 ? -14.163 0.540 6.318 1.00 85.62 87 GLN A N 1
ATOM 638 C CA . GLN A 1 87 ? -14.115 -0.914 6.514 1.00 85.62 87 GLN A CA 1
ATOM 639 C C . GLN A 1 87 ? -12.689 -1.480 6.376 1.00 85.62 87 GLN A C 1
ATOM 641 O O . GLN A 1 87 ? -12.394 -2.549 6.904 1.00 85.62 87 GLN A O 1
ATOM 646 N N . LEU A 1 88 ? -11.773 -0.737 5.740 1.00 88.00 88 LEU A N 1
ATOM 647 C CA . LEU A 1 88 ? -10.369 -1.126 5.583 1.00 88.00 88 LEU A CA 1
ATOM 648 C C . LEU A 1 88 ? -9.518 -0.872 6.831 1.00 88.00 88 LEU A C 1
ATOM 650 O O . LEU A 1 88 ? -8.361 -1.286 6.874 1.00 88.00 88 LEU A O 1
ATOM 654 N N . LYS A 1 89 ? -10.051 -0.195 7.856 1.00 87.81 89 LYS A N 1
ATOM 655 C CA . LYS A 1 89 ? -9.288 0.196 9.052 1.00 87.81 89 LYS A CA 1
ATOM 656 C C . LYS A 1 89 ? -8.601 -0.999 9.715 1.00 87.81 89 LYS A C 1
ATOM 658 O O . LYS A 1 89 ? -7.405 -0.928 9.986 1.00 87.81 89 LYS A O 1
ATOM 663 N N . SER A 1 90 ? -9.324 -2.098 9.928 1.00 90.62 90 SER A N 1
ATOM 664 C CA . SER A 1 90 ? -8.780 -3.303 10.567 1.00 90.62 90 SER A CA 1
ATOM 665 C C . SER A 1 90 ? -7.652 -3.931 9.746 1.00 90.62 90 SER A C 1
ATOM 667 O O . SER A 1 90 ? -6.620 -4.298 10.304 1.00 90.62 90 SER A O 1
ATOM 669 N N . GLN A 1 91 ? -7.806 -3.991 8.421 1.00 90.19 91 GLN A N 1
ATOM 670 C CA . GLN A 1 91 ? -6.779 -4.520 7.519 1.00 90.19 91 GLN A CA 1
ATOM 671 C C . GLN A 1 91 ? -5.539 -3.619 7.486 1.00 90.19 91 GLN A C 1
ATOM 673 O O . GLN A 1 91 ? -4.418 -4.109 7.586 1.00 90.19 91 GLN A O 1
ATOM 678 N N . ILE A 1 92 ? -5.725 -2.296 7.416 1.00 89.38 92 ILE A N 1
ATOM 679 C CA . ILE A 1 92 ? -4.626 -1.320 7.443 1.00 89.38 92 ILE A CA 1
ATOM 680 C C . ILE A 1 92 ? -3.865 -1.400 8.774 1.00 89.38 92 ILE A C 1
ATOM 682 O O . ILE A 1 92 ? -2.638 -1.341 8.780 1.00 89.38 92 ILE A O 1
ATOM 686 N N . GLN A 1 93 ?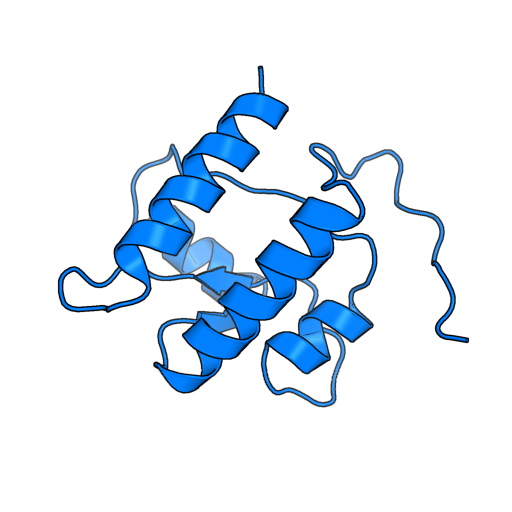 -4.564 -1.577 9.899 1.00 89.31 93 GLN A N 1
ATOM 687 C CA . GLN A 1 93 ? -3.930 -1.752 11.209 1.00 89.31 93 GLN A CA 1
ATOM 688 C C . GLN A 1 93 ? -3.118 -3.050 11.293 1.00 89.31 93 GLN A C 1
ATOM 690 O O . GLN A 1 93 ? -1.985 -3.027 11.769 1.00 89.31 93 GLN A O 1
ATOM 695 N N . GLN A 1 94 ? -3.651 -4.167 10.790 1.00 90.50 94 GLN A N 1
ATOM 696 C CA . GLN A 1 94 ? -2.909 -5.430 10.715 1.00 90.50 94 GLN A CA 1
ATOM 697 C C . GLN A 1 94 ? -1.657 -5.299 9.839 1.00 90.50 94 GLN A C 1
ATOM 699 O O . GLN A 1 94 ? -0.584 -5.768 10.219 1.00 90.50 94 GLN A O 1
ATOM 704 N N . LEU A 1 95 ? -1.778 -4.610 8.701 1.00 90.19 95 LEU A N 1
ATOM 705 C CA . LEU A 1 95 ? -0.664 -4.342 7.798 1.00 90.19 95 LEU A CA 1
ATOM 706 C C . LEU A 1 95 ? 0.408 -3.475 8.467 1.00 90.19 95 LEU A C 1
ATOM 708 O O . LEU A 1 95 ? 1.592 -3.776 8.364 1.00 90.19 95 LEU A O 1
ATOM 712 N N . LYS A 1 96 ? -0.008 -2.432 9.195 1.00 88.31 96 LYS A N 1
ATOM 713 C CA . LYS A 1 96 ? 0.889 -1.573 9.975 1.00 88.31 96 LYS A CA 1
ATOM 714 C C . LYS A 1 96 ? 1.706 -2.396 10.972 1.00 88.31 96 LYS A C 1
ATOM 716 O O . LYS A 1 96 ? 2.926 -2.290 10.961 1.00 88.31 96 LYS A O 1
ATOM 721 N N . ILE A 1 97 ? 1.060 -3.275 11.739 1.00 90.25 97 ILE A N 1
ATOM 722 C CA . ILE A 1 97 ? 1.741 -4.154 12.703 1.00 90.25 97 ILE A CA 1
ATOM 723 C C . ILE A 1 97 ? 2.725 -5.099 11.995 1.00 90.25 97 ILE A C 1
ATOM 725 O O . ILE A 1 97 ? 3.828 -5.327 12.486 1.00 90.25 97 ILE A O 1
ATOM 729 N N . ALA A 1 98 ? 2.348 -5.661 10.842 1.00 90.06 98 ALA A N 1
ATOM 730 C CA . ALA A 1 98 ? 3.230 -6.536 10.069 1.00 90.06 98 ALA A CA 1
ATOM 731 C C . ALA A 1 98 ? 4.467 -5.795 9.531 1.00 90.06 98 ALA A C 1
ATOM 733 O O . ALA A 1 98 ? 5.564 -6.345 9.557 1.00 90.06 98 ALA A O 1
ATOM 734 N N . ILE A 1 99 ? 4.304 -4.545 9.087 1.00 89.69 99 ILE A N 1
ATOM 735 C CA . ILE A 1 99 ? 5.406 -3.705 8.600 1.00 89.69 99 ILE A CA 1
ATOM 736 C C . ILE A 1 99 ? 6.309 -3.247 9.751 1.00 89.69 99 ILE A C 1
ATOM 738 O O . ILE A 1 99 ? 7.526 -3.275 9.614 1.00 89.69 99 ILE A O 1
ATOM 742 N N . GLU A 1 100 ? 5.749 -2.874 10.900 1.00 88.25 100 GLU A N 1
ATOM 743 C CA . GLU A 1 100 ? 6.536 -2.503 12.085 1.00 88.25 100 GLU A CA 1
ATOM 744 C C . GLU A 1 100 ? 7.417 -3.662 12.570 1.00 88.25 100 GLU A C 1
ATOM 746 O O . GLU A 1 100 ? 8.567 -3.444 12.942 1.00 88.25 100 GLU A O 1
ATOM 751 N N . LYS A 1 101 ? 6.929 -4.905 12.476 1.00 86.25 101 LYS A N 1
ATOM 752 C CA . LYS A 1 101 ? 7.726 -6.108 12.772 1.00 86.25 101 LYS A CA 1
ATOM 753 C C . LYS A 1 101 ? 8.902 -6.331 11.817 1.00 86.25 101 LYS A C 1
ATOM 755 O O . LYS A 1 101 ? 9.815 -7.053 12.186 1.00 86.25 101 LYS A O 1
ATOM 760 N N . LEU A 1 102 ? 8.879 -5.756 10.612 1.00 83.88 102 LEU A N 1
ATOM 761 C CA . LEU A 1 102 ? 9.993 -5.819 9.654 1.00 83.88 102 LEU A CA 1
ATOM 762 C C . LEU A 1 102 ? 11.061 -4.744 9.915 1.00 83.88 102 LEU A C 1
ATOM 764 O O . LEU A 1 102 ? 12.134 -4.794 9.319 1.00 83.88 102 LEU A O 1
ATOM 768 N N . LEU A 1 103 ? 10.749 -3.743 10.743 1.00 76.69 103 LEU A N 1
ATOM 769 C CA . LEU A 1 103 ? 11.640 -2.629 11.081 1.00 76.69 103 LEU A CA 1
ATOM 770 C C . LEU A 1 103 ? 12.419 -2.850 12.391 1.00 76.69 103 LEU A C 1
ATOM 772 O O . LEU A 1 103 ? 13.310 -2.053 12.685 1.00 76.69 103 LEU A O 1
ATOM 776 N N . ILE A 1 104 ? 12.078 -3.896 13.152 1.00 73.56 104 ILE A N 1
ATOM 777 C CA . ILE A 1 104 ? 12.768 -4.365 14.369 1.00 73.56 104 ILE A CA 1
ATOM 778 C C . ILE A 1 104 ? 13.776 -5.447 13.989 1.00 73.56 104 ILE A C 1
ATOM 780 O O . ILE A 1 104 ? 14.907 -5.385 14.519 1.00 73.56 104 ILE A O 1
#

Organism: NCBI:txid2026836

pLDDT: mean 84.05, std 10.82, range [41.44, 93.56]

InterPro domains:
  IPR002415 H/ACA ribonucleoprotein complex, subunit Nhp2-like [PR00883] (9-22)
  IPR002415 H/ACA ribonucleoprotein complex, subunit Nhp2-like [PR00883] (22-37)
  IPR002415 H/ACA ribonucleoprotein complex, subunit Nhp2-like [PR00883] (39-49)
  IPR004038 Ribosomal protein eL8/eL30/eS12/Gadd45 [PF01248] (51-87)
  IPR029064 Ribosomal protein eL30-like superfamily [G3DSA:3.30.1330.30] (2-50)
  IPR029064 Ribosomal protein eL30-like superfamily [G3DSA:3.30.1330.30] (51-104)
  IPR029064 Ribosomal protein eL30-like superfamily [SSF55315] (7-98)
  IPR050257 Large ribosomal subunit protein eL8/uL1-like [PTHR23105] (51-101)

Secondary structure (DSSP, 8-state):
----PPPPTT--SBP-HHHHHHHHHHHHHHHHTT-EEESHHHHHHHHHHS-S-----B-S-HHHHHHHTT-SS--S-EEEPP-TT-TTHHHHHHHHHHHHTT--

Radius of gyration: 13.19 Å; chains: 1; bounding box: 35×29×32 Å

Sequence (104 aa):
MAGAEAVNPKAYPLADAQLSNTILDIIQQAANYKQLRKGANEATKTLNREDKNVPYVFVPSKAALGRACGVARPVISCSVTTNEGSQLKSQIQQLKIAIEKLLI

Foldseek 3Di:
DPDQDDADPPFPPADDPVLLVLVLQLLLVLLVVVQKDFADVRVVVVCVVDDVLDFDHDYRDQCSNCVSNVHNDGTPDMDGHDDPPDPCNVVVVVSSVVRVVRVD